Protein AF-A0A0R2PHL1-F1 (afdb_monomer_lite)

Secondary structure (DSSP, 8-state):
------EEEEEEETTEEEEEEEEETTEEEEEEPPHHHHHHHHHHHHHTT--SHHHHHHTEEEEEEEPPS-HHHHHHHHHHHHHHHS-HHHHHHHHHTTS-HHHHHHHHHHHHHHHHHHHHHHHHHHHHHHHHTTS--

Structure (mmCIF, N/CA/C/O backbone):
data_AF-A0A0R2PHL1-F1
#
_entry.id   AF-A0A0R2PHL1-F1
#
loop_
_atom_site.group_PDB
_atom_site.id
_atom_site.type_symbol
_atom_site.label_atom_id
_atom_site.label_alt_id
_atom_site.label_comp_id
_atom_site.label_asym_id
_atom_site.label_entity_id
_atom_site.label_seq_id
_atom_site.pdbx_PDB_ins_code
_atom_site.Cartn_x
_atom_site.Cartn_y
_atom_site.Cartn_z
_atom_site.occupancy
_atom_site.B_iso_or_equiv
_atom_site.auth_seq_id
_atom_site.auth_comp_id
_atom_site.auth_asym_id
_atom_site.auth_atom_id
_atom_site.pdbx_PDB_model_num
ATOM 1 N N . MET A 1 1 ? 0.635 26.828 15.683 1.00 38.41 1 MET A N 1
ATOM 2 C CA . MET A 1 1 ? -0.614 26.043 15.805 1.00 38.41 1 MET A CA 1
ATOM 3 C C . MET A 1 1 ? -0.243 24.616 16.168 1.00 38.41 1 MET A C 1
ATOM 5 O O . MET A 1 1 ? 0.247 23.889 15.312 1.00 38.41 1 MET A O 1
ATOM 9 N N . ALA A 1 2 ? -0.385 24.244 17.439 1.00 42.06 2 ALA A N 1
ATOM 10 C CA . ALA A 1 2 ? -0.153 22.877 17.888 1.00 42.06 2 ALA A CA 1
ATOM 11 C C . ALA A 1 2 ? -1.300 21.999 17.371 1.00 42.06 2 ALA A C 1
ATOM 13 O O . ALA A 1 2 ? -2.345 21.893 18.005 1.00 42.06 2 ALA A O 1
ATOM 14 N N . ARG A 1 3 ? -1.135 21.419 16.178 1.00 50.47 3 ARG A N 1
ATOM 15 C CA . ARG A 1 3 ? -2.041 20.388 15.666 1.00 50.47 3 ARG A CA 1
ATOM 16 C C . ARG A 1 3 ? -1.783 19.096 16.441 1.00 50.47 3 ARG A C 1
ATOM 18 O O . ARG A 1 3 ? -1.217 18.154 15.907 1.00 50.47 3 ARG A O 1
ATOM 25 N N . GLY A 1 4 ? -2.215 19.040 17.698 1.00 55.22 4 GLY A N 1
ATOM 26 C CA . GLY A 1 4 ? -2.567 17.769 18.337 1.00 55.22 4 GLY A CA 1
ATOM 27 C C . GLY A 1 4 ? -3.890 17.281 17.749 1.00 55.22 4 GLY A C 1
ATOM 28 O O . GLY A 1 4 ? -4.864 17.138 18.472 1.00 55.22 4 GLY A O 1
ATOM 29 N N . GLY A 1 5 ? -3.962 17.201 16.420 1.00 65.31 5 GLY A N 1
ATOM 30 C CA . GLY A 1 5 ? -5.172 16.903 15.675 1.00 65.31 5 GLY A CA 1
ATOM 31 C C . GLY A 1 5 ? -5.218 15.418 15.389 1.00 65.31 5 GLY A C 1
ATOM 32 O O . GLY A 1 5 ? -4.269 14.867 14.826 1.00 65.31 5 GLY A O 1
ATOM 33 N N . ASN A 1 6 ? -6.313 14.792 15.795 1.00 83.44 6 ASN A N 1
ATOM 34 C CA . ASN A 1 6 ? -6.626 13.416 15.472 1.00 83.44 6 ASN A CA 1
ATOM 35 C C . ASN A 1 6 ? -6.442 13.188 13.965 1.00 83.44 6 ASN A C 1
ATOM 37 O O . ASN A 1 6 ? -7.091 13.841 13.145 1.00 83.44 6 ASN A O 1
ATOM 41 N N . SER A 1 7 ? -5.528 12.297 13.598 1.00 89.75 7 SER A N 1
ATOM 42 C CA . SER A 1 7 ? -5.174 12.063 12.202 1.00 89.75 7 SER A CA 1
ATOM 43 C C . SER A 1 7 ? -4.881 10.596 11.933 1.00 89.75 7 SER A C 1
ATOM 45 O O . SER A 1 7 ? -4.250 9.916 12.737 1.00 89.75 7 SER A O 1
ATOM 47 N N . VAL A 1 8 ? -5.348 10.106 10.789 1.00 91.56 8 VAL A N 1
ATOM 48 C CA . VAL A 1 8 ? -5.014 8.782 10.267 1.00 91.56 8 VAL A CA 1
ATOM 49 C C . VAL A 1 8 ? -3.962 8.964 9.188 1.00 91.56 8 VAL A C 1
ATOM 51 O O . VAL A 1 8 ? -4.187 9.630 8.190 1.00 91.56 8 VAL A O 1
ATOM 54 N N . ILE A 1 9 ? -2.788 8.395 9.393 1.00 92.06 9 ILE A N 1
ATOM 55 C CA . ILE A 1 9 ? -1.644 8.493 8.499 1.00 92.06 9 ILE A CA 1
ATOM 56 C C . ILE A 1 9 ? -1.526 7.174 7.743 1.00 92.06 9 ILE A C 1
ATOM 58 O O . ILE A 1 9 ? -1.092 6.164 8.295 1.00 92.06 9 ILE A O 1
ATOM 62 N N . VAL A 1 10 ? -1.892 7.177 6.469 1.00 92.94 10 VAL A N 1
ATOM 63 C CA . VAL A 1 10 ? -1.694 6.036 5.576 1.00 92.94 10 VAL A CA 1
ATOM 64 C C . VAL A 1 10 ? -0.291 6.125 4.997 1.00 92.94 10 VAL A C 1
ATOM 66 O O . VAL A 1 10 ? 0.063 7.086 4.314 1.00 92.94 10 VAL A O 1
ATOM 69 N N . ILE A 1 11 ? 0.531 5.125 5.288 1.00 91.94 11 ILE A N 1
ATOM 70 C CA . ILE A 1 11 ? 1.892 5.030 4.775 1.00 91.94 11 ILE A CA 1
ATOM 71 C C . ILE A 1 11 ? 1.862 4.145 3.533 1.00 91.94 11 ILE A C 1
ATOM 73 O O . ILE A 1 11 ? 1.507 2.964 3.596 1.00 91.94 11 ILE A O 1
ATOM 77 N N . LYS A 1 12 ? 2.271 4.731 2.410 1.00 91.12 12 LYS A N 1
ATOM 78 C CA . LYS A 1 12 ? 2.350 4.094 1.099 1.00 91.12 12 LYS A CA 1
ATOM 79 C C . LYS A 1 12 ? 3.767 4.173 0.552 1.00 91.12 12 LYS A C 1
ATOM 81 O O . LYS A 1 12 ? 4.481 5.152 0.755 1.00 91.12 12 LYS A O 1
ATOM 86 N N . TRP A 1 13 ? 4.175 3.121 -0.136 1.00 88.06 13 TRP A N 1
ATOM 87 C CA . TRP A 1 13 ? 5.403 3.104 -0.912 1.00 88.06 13 TRP A CA 1
ATOM 88 C C . TRP A 1 13 ? 5.012 3.241 -2.378 1.00 88.06 13 TRP A C 1
ATOM 90 O O . TRP A 1 13 ? 4.356 2.347 -2.919 1.00 88.06 13 TRP A O 1
ATOM 100 N N . ARG A 1 14 ? 5.352 4.380 -2.994 1.00 87.06 14 ARG A N 1
ATOM 101 C CA . ARG A 1 14 ? 4.794 4.795 -4.293 1.00 87.06 14 ARG A CA 1
ATOM 102 C C . ARG A 1 14 ? 3.259 4.756 -4.263 1.00 87.06 14 ARG A C 1
ATOM 104 O O . ARG A 1 14 ? 2.664 5.506 -3.490 1.00 87.06 14 ARG A O 1
ATOM 111 N N . ASP A 1 15 ? 2.643 3.853 -5.025 1.00 86.44 15 ASP A N 1
ATOM 112 C CA . ASP A 1 15 ? 1.191 3.655 -5.072 1.00 86.44 15 ASP A CA 1
ATOM 113 C C . ASP A 1 15 ? 0.695 2.478 -4.205 1.00 86.44 15 ASP A C 1
ATOM 115 O O . ASP A 1 15 ? -0.505 2.236 -4.133 1.00 86.44 15 ASP A O 1
ATOM 119 N N . ILE A 1 16 ? 1.577 1.729 -3.526 1.00 88.44 16 ILE A N 1
ATOM 120 C CA . ILE A 1 16 ? 1.189 0.539 -2.748 1.00 88.44 16 ILE A CA 1
ATOM 121 C C . ILE A 1 16 ? 1.084 0.885 -1.252 1.00 88.44 16 ILE A C 1
ATOM 123 O O . ILE A 1 16 ? 2.100 1.222 -0.632 1.00 88.44 16 ILE A O 1
ATOM 127 N N . PRO A 1 17 ? -0.101 0.765 -0.622 1.00 90.94 17 PRO A N 1
ATOM 128 C CA . PRO A 1 17 ? -0.249 1.006 0.810 1.00 90.94 17 PRO A CA 1
ATOM 129 C C . PRO A 1 17 ? 0.435 -0.106 1.618 1.00 90.94 17 PRO A C 1
ATOM 131 O O . PRO A 1 17 ? 0.356 -1.284 1.276 1.00 90.94 17 PRO A O 1
ATOM 134 N N . ALA A 1 18 ? 1.129 0.269 2.693 1.00 91.38 18 ALA A N 1
ATOM 135 C CA . ALA A 1 18 ? 1.922 -0.651 3.511 1.00 91.38 18 ALA A CA 1
ATOM 136 C C . ALA A 1 18 ? 1.379 -0.794 4.937 1.00 91.38 18 ALA A C 1
ATOM 138 O O . ALA A 1 18 ? 1.343 -1.898 5.480 1.00 91.38 18 ALA A O 1
ATOM 139 N N . GLN A 1 19 ? 0.986 0.324 5.548 1.00 92.31 19 GLN A N 1
ATOM 140 C CA . GLN A 1 19 ? 0.482 0.372 6.919 1.00 92.31 19 GLN A CA 1
ATOM 141 C C . GLN A 1 19 ? -0.334 1.643 7.157 1.00 92.31 19 GLN A C 1
ATOM 143 O O . GLN A 1 19 ? -0.130 2.655 6.484 1.00 92.31 19 GLN A O 1
ATOM 148 N N . VAL A 1 20 ? -1.221 1.597 8.145 1.00 93.44 20 VAL A N 1
ATOM 149 C CA . VAL A 1 20 ? -2.073 2.716 8.554 1.00 93.44 20 VAL A CA 1
ATOM 150 C C . VAL A 1 20 ? -1.793 3.032 10.019 1.00 93.44 20 VAL A C 1
ATOM 152 O O . VAL A 1 20 ? -1.885 2.158 10.873 1.00 93.44 20 VAL A O 1
ATOM 155 N N . ASN A 1 21 ? -1.454 4.282 10.318 1.00 92.38 21 ASN A N 1
ATOM 156 C CA . ASN A 1 21 ? -1.156 4.758 11.665 1.00 92.38 21 ASN A CA 1
ATOM 157 C C . ASN A 1 21 ? -2.162 5.830 12.070 1.00 92.38 21 ASN A C 1
ATOM 159 O O . ASN A 1 21 ? -2.103 6.939 11.557 1.00 92.38 21 ASN A O 1
ATOM 163 N N . ALA A 1 22 ? -3.050 5.552 13.012 1.00 91.56 22 ALA A N 1
ATOM 164 C CA . ALA A 1 22 ? -3.859 6.585 13.638 1.00 91.56 22 ALA A CA 1
ATOM 165 C C . ALA A 1 22 ? -3.125 7.224 14.820 1.00 91.56 22 ALA A C 1
ATOM 167 O O . ALA A 1 22 ? -2.462 6.556 15.612 1.00 91.56 22 ALA A O 1
ATOM 168 N N . GLN A 1 23 ? -3.258 8.536 14.941 1.00 89.62 23 GLN A N 1
ATOM 169 C CA . GLN A 1 23 ? -2.730 9.330 16.034 1.00 89.62 23 GLN A CA 1
ATOM 170 C C . GLN A 1 23 ? -3.860 10.171 16.621 1.00 89.62 23 GLN A C 1
ATOM 172 O O . GLN A 1 23 ? -4.513 10.929 15.906 1.00 89.62 23 GLN A O 1
ATOM 177 N N . MET A 1 24 ? -4.061 10.071 17.931 1.00 87.75 24 MET A N 1
ATOM 178 C CA . MET A 1 24 ? -5.059 10.832 18.678 1.00 87.75 24 MET A CA 1
ATOM 179 C C . MET A 1 24 ? -4.397 11.424 19.922 1.00 87.75 24 MET A C 1
ATOM 181 O O . MET A 1 24 ? -4.136 10.738 20.907 1.00 87.75 24 MET A O 1
ATOM 185 N N . GLY A 1 25 ? -4.053 12.713 19.865 1.00 84.56 25 GLY A N 1
ATOM 186 C CA . GLY A 1 25 ? -3.305 13.376 20.935 1.00 84.56 25 GLY A CA 1
ATOM 187 C C . GLY A 1 25 ? -1.955 12.698 21.219 1.00 84.56 25 GLY A C 1
ATOM 188 O O . GLY A 1 25 ? -1.016 12.829 20.432 1.00 84.56 25 GLY A O 1
ATOM 189 N N . ARG A 1 26 ? -1.853 12.009 22.365 1.00 80.50 26 ARG A N 1
ATOM 190 C CA . ARG A 1 26 ? -0.664 11.237 22.790 1.00 80.50 26 ARG A CA 1
ATOM 191 C C . ARG A 1 26 ? -0.746 9.751 22.440 1.00 80.50 26 ARG A C 1
ATOM 193 O O . ARG A 1 26 ? 0.266 9.058 22.526 1.00 80.50 26 ARG A O 1
ATOM 200 N N . GLU A 1 27 ? -1.925 9.266 22.078 1.00 85.94 27 GLU A N 1
ATOM 201 C CA . GLU A 1 27 ? -2.146 7.873 21.727 1.00 85.94 27 GLU A CA 1
ATOM 202 C C . GLU A 1 27 ? -1.859 7.638 20.244 1.00 85.94 27 GLU A C 1
ATOM 204 O O . GLU A 1 27 ? -2.059 8.511 19.392 1.00 85.94 27 GLU A O 1
ATOM 209 N N . ARG A 1 28 ? -1.349 6.442 19.946 1.00 86.81 28 ARG A N 1
ATOM 210 C CA . ARG A 1 28 ? -1.046 5.989 18.591 1.00 86.81 28 ARG A CA 1
ATOM 211 C C . ARG A 1 28 ? -1.553 4.570 18.409 1.00 86.81 28 ARG A C 1
ATOM 213 O O . ARG A 1 28 ? -1.336 3.723 19.274 1.00 86.81 28 ARG A O 1
ATOM 220 N N . TYR A 1 29 ? -2.174 4.315 17.272 1.00 91.31 29 TYR A N 1
ATOM 221 C CA . TYR A 1 29 ? -2.643 3.004 16.869 1.00 91.31 29 TYR A CA 1
ATOM 222 C C . TYR A 1 29 ? -2.076 2.675 15.498 1.00 91.31 29 TYR A C 1
ATOM 224 O O . TYR A 1 29 ? -2.163 3.482 14.578 1.00 91.31 29 TYR A O 1
ATOM 232 N N . GLN A 1 30 ? -1.470 1.505 15.364 1.00 90.94 30 GLN A N 1
ATOM 233 C CA . GLN A 1 30 ? -0.851 1.062 14.123 1.00 90.94 30 GLN A CA 1
ATOM 234 C C . GLN A 1 30 ? -1.556 -0.198 13.648 1.00 90.94 30 GLN A C 1
ATOM 236 O O . GLN A 1 30 ? -1.624 -1.188 14.373 1.00 90.94 30 GLN A O 1
ATOM 241 N N . VAL A 1 31 ? -2.023 -0.160 12.407 1.00 92.81 31 VAL A N 1
ATOM 242 C CA . VAL A 1 31 ? -2.612 -1.294 11.707 1.00 92.81 31 VAL A CA 1
ATOM 243 C C . VAL A 1 31 ? -1.696 -1.654 10.550 1.00 92.81 31 VAL A C 1
ATOM 245 O O . VAL A 1 31 ? -1.503 -0.887 9.602 1.00 92.81 31 VAL A O 1
ATOM 248 N N . VAL A 1 32 ? -1.086 -2.830 10.652 1.00 90.38 32 VAL A N 1
ATOM 249 C CA . VAL A 1 32 ? -0.240 -3.387 9.598 1.00 90.38 32 VAL A CA 1
ATOM 250 C C . VAL A 1 32 ? -1.133 -4.167 8.638 1.00 90.38 32 VAL A C 1
ATOM 252 O O . VAL A 1 32 ? -1.888 -5.035 9.068 1.00 90.38 32 VAL A O 1
ATOM 255 N N . LEU A 1 33 ? -1.047 -3.857 7.343 1.00 90.12 33 LEU A N 1
ATOM 256 C CA . LEU A 1 33 ? -1.813 -4.555 6.309 1.00 90.12 33 LEU A CA 1
ATOM 257 C C . LEU A 1 33 ? -1.288 -5.983 6.092 1.00 90.12 33 LEU A C 1
ATOM 259 O O . LEU A 1 33 ? -0.166 -6.322 6.479 1.00 90.12 33 LEU A O 1
ATOM 263 N N . SER A 1 34 ? -2.068 -6.827 5.412 1.00 91.50 34 SER A N 1
ATOM 264 C CA . SER A 1 34 ? -1.667 -8.207 5.138 1.00 91.50 34 SER A CA 1
ATOM 265 C C . SER A 1 34 ? -0.341 -8.306 4.369 1.00 91.50 34 SER A C 1
ATOM 267 O O . SER A 1 34 ? 0.025 -7.465 3.542 1.00 91.50 34 SER A O 1
ATOM 269 N N . ALA A 1 35 ? 0.371 -9.420 4.558 1.00 88.69 35 ALA A N 1
ATOM 270 C CA . ALA A 1 35 ? 1.667 -9.685 3.930 1.00 88.69 35 ALA A CA 1
ATOM 271 C C . ALA A 1 35 ? 1.648 -9.628 2.384 1.00 88.69 35 ALA A C 1
ATOM 273 O O . ALA A 1 35 ? 2.707 -9.561 1.756 1.00 88.69 35 ALA A O 1
ATOM 274 N N . LYS A 1 36 ? 0.464 -9.647 1.749 1.00 89.00 36 LYS A N 1
ATOM 275 C CA . LYS A 1 36 ? 0.304 -9.436 0.298 1.00 89.00 36 LYS A CA 1
ATOM 276 C C . LYS A 1 36 ? 0.877 -8.089 -0.163 1.00 89.00 36 LYS A C 1
ATOM 278 O O . LYS A 1 36 ? 1.519 -8.053 -1.210 1.00 89.00 36 LYS A O 1
ATOM 283 N N . PHE A 1 37 ? 0.714 -7.030 0.629 1.00 90.12 37 PHE A N 1
ATOM 284 C CA . PHE A 1 37 ? 1.212 -5.691 0.306 1.00 90.12 37 PHE A CA 1
ATOM 285 C C . PHE A 1 37 ? 2.734 -5.624 0.398 1.00 90.12 37 PHE A C 1
ATOM 287 O O . PHE A 1 37 ? 3.398 -5.223 -0.554 1.00 90.12 37 PHE A O 1
ATOM 294 N N . GLN A 1 38 ? 3.300 -6.137 1.493 1.00 88.31 38 GLN A N 1
ATOM 295 C CA . GLN A 1 38 ? 4.752 -6.219 1.689 1.00 88.31 38 GLN A CA 1
ATOM 296 C C . GLN A 1 38 ? 5.436 -7.008 0.562 1.00 88.31 38 GLN A C 1
ATOM 298 O O . GLN A 1 38 ? 6.443 -6.572 0.007 1.00 88.31 38 GLN A O 1
ATOM 303 N N . ARG A 1 39 ? 4.847 -8.139 0.147 1.00 89.12 39 ARG A N 1
ATOM 304 C CA . ARG A 1 39 ? 5.344 -8.932 -0.991 1.00 89.12 39 ARG A CA 1
ATOM 305 C C . ARG A 1 39 ? 5.291 -8.168 -2.317 1.00 89.12 39 ARG A C 1
ATOM 307 O O . ARG A 1 39 ? 6.160 -8.375 -3.161 1.00 89.12 39 ARG A O 1
ATOM 314 N N . ALA A 1 40 ? 4.273 -7.336 -2.528 1.00 88.69 40 ALA A N 1
ATOM 315 C CA . ALA A 1 40 ? 4.152 -6.519 -3.732 1.00 88.69 40 ALA A CA 1
ATOM 316 C C . ALA A 1 40 ? 5.215 -5.412 -3.765 1.00 88.69 40 ALA A C 1
ATOM 318 O O . ALA A 1 40 ? 5.880 -5.242 -4.784 1.00 88.69 40 ALA A O 1
ATOM 319 N N . ILE A 1 41 ? 5.440 -4.744 -2.631 1.00 87.81 41 ILE A N 1
ATOM 320 C CA . ILE A 1 41 ? 6.488 -3.732 -2.465 1.00 87.81 41 ILE A CA 1
ATOM 321 C C . ILE A 1 41 ? 7.876 -4.334 -2.718 1.00 87.81 41 ILE A C 1
ATOM 323 O O . ILE A 1 41 ? 8.634 -3.785 -3.507 1.00 87.81 41 ILE A O 1
ATOM 327 N N . ASP A 1 42 ? 8.206 -5.484 -2.121 1.00 86.62 42 ASP A N 1
ATOM 328 C CA . ASP A 1 42 ? 9.509 -6.141 -2.329 1.00 86.62 42 ASP A CA 1
ATOM 329 C C . ASP A 1 42 ? 9.770 -6.448 -3.814 1.00 86.62 42 ASP A C 1
ATOM 331 O O . ASP A 1 42 ? 10.834 -6.147 -4.356 1.00 86.62 42 ASP A O 1
ATOM 335 N N . ARG A 1 43 ? 8.762 -6.982 -4.511 1.00 86.38 43 ARG A N 1
ATOM 336 C CA . ARG A 1 43 ? 8.838 -7.240 -5.955 1.00 86.38 43 ARG A CA 1
ATOM 337 C C . ARG A 1 43 ? 8.999 -5.951 -6.763 1.00 86.38 43 ARG A C 1
ATOM 339 O O . ARG A 1 43 ? 9.807 -5.928 -7.690 1.00 86.38 43 ARG A 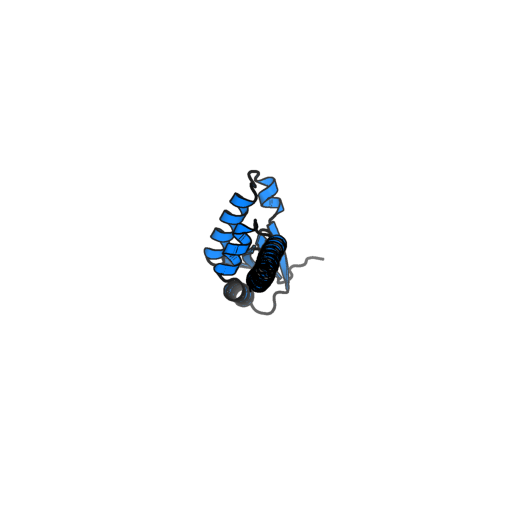O 1
ATOM 346 N N . ALA A 1 44 ? 8.275 -4.896 -6.397 1.00 86.56 44 ALA A N 1
ATOM 347 C CA . ALA A 1 44 ? 8.378 -3.591 -7.037 1.00 86.56 44 ALA A CA 1
ATOM 348 C C . ALA A 1 44 ? 9.773 -2.971 -6.853 1.00 86.56 44 ALA A C 1
ATOM 350 O O . ALA A 1 44 ? 10.352 -2.487 -7.824 1.00 86.56 44 ALA A O 1
ATOM 351 N N . LYS A 1 45 ? 10.351 -3.056 -5.646 1.00 84.69 45 LYS A N 1
ATOM 352 C CA . LYS A 1 45 ? 11.725 -2.616 -5.344 1.00 84.69 45 LYS A CA 1
ATOM 353 C C . LYS A 1 45 ? 12.748 -3.342 -6.209 1.00 84.69 45 LYS A C 1
ATOM 355 O O . LYS A 1 45 ? 13.556 -2.694 -6.871 1.00 84.69 45 LYS A O 1
ATOM 360 N N . ARG A 1 46 ? 12.665 -4.680 -6.269 1.00 83.50 46 ARG A N 1
ATOM 361 C CA . ARG A 1 46 ? 13.548 -5.498 -7.120 1.00 83.50 46 ARG A CA 1
ATOM 362 C C . ARG A 1 46 ? 13.433 -5.123 -8.593 1.00 83.50 46 ARG A C 1
ATOM 364 O O . ARG A 1 46 ? 14.437 -5.104 -9.290 1.00 83.50 46 ARG A O 1
ATOM 371 N N . LYS A 1 47 ? 12.221 -4.837 -9.075 1.00 82.75 47 LYS A N 1
ATOM 372 C CA . LYS A 1 47 ? 11.983 -4.452 -10.471 1.00 82.75 47 LYS A CA 1
ATOM 373 C C . LYS A 1 47 ? 12.516 -3.058 -10.792 1.00 82.75 47 LYS A C 1
ATOM 375 O O . LYS A 1 47 ? 13.048 -2.851 -11.877 1.00 82.75 47 LYS A O 1
ATOM 380 N N . ALA A 1 48 ? 12.362 -2.123 -9.861 1.00 77.75 48 ALA A N 1
ATOM 381 C CA . ALA A 1 48 ? 12.806 -0.746 -10.012 1.00 77.75 48 ALA A CA 1
ATOM 382 C C . ALA A 1 48 ? 14.322 -0.570 -9.847 1.00 77.75 48 ALA A C 1
ATOM 384 O O . ALA A 1 48 ? 14.792 0.555 -9.970 1.00 77.75 48 ALA A O 1
ATOM 385 N N . ASN A 1 49 ? 15.072 -1.650 -9.571 1.00 77.62 49 ASN A N 1
ATOM 386 C CA . ASN A 1 49 ? 16.515 -1.609 -9.329 1.00 77.62 49 ASN A CA 1
ATOM 387 C C . ASN A 1 49 ? 16.910 -0.545 -8.290 1.00 77.62 49 ASN A C 1
ATOM 389 O O . ASN A 1 49 ? 17.961 0.080 -8.393 1.00 77.62 49 ASN A O 1
ATOM 393 N N . ILE A 1 50 ? 16.062 -0.342 -7.276 1.00 74.00 50 ILE A N 1
ATOM 394 C CA . ILE A 1 50 ? 16.400 0.536 -6.159 1.00 74.00 50 ILE A CA 1
ATOM 395 C C . ILE A 1 50 ? 17.352 -0.236 -5.252 1.00 74.00 50 ILE A C 1
ATOM 397 O O . ILE A 1 50 ? 16.942 -1.160 -4.549 1.00 74.00 50 ILE A O 1
ATOM 401 N N . TYR A 1 51 ? 18.628 0.135 -5.296 1.00 68.31 51 TYR A N 1
ATOM 402 C CA . TYR A 1 51 ? 19.684 -0.478 -4.486 1.00 68.31 51 TYR A CA 1
ATOM 403 C C . TYR A 1 51 ? 20.168 0.432 -3.358 1.00 68.31 51 TYR A C 1
ATOM 405 O O . TYR A 1 51 ? 20.858 -0.031 -2.450 1.00 68.31 51 TYR A O 1
ATOM 413 N N . THR A 1 52 ? 19.813 1.718 -3.403 1.00 75.94 52 THR A N 1
ATOM 414 C CA . THR A 1 52 ? 20.209 2.691 -2.389 1.00 75.94 52 THR A CA 1
ATOM 415 C C . THR A 1 52 ? 19.087 2.904 -1.375 1.00 75.94 52 THR A C 1
ATOM 417 O O . THR A 1 52 ? 17.905 2.987 -1.715 1.00 75.94 52 THR A O 1
ATOM 420 N N . ALA A 1 53 ? 19.458 2.985 -0.095 1.00 75.88 53 ALA A N 1
ATOM 421 C CA . ALA A 1 53 ? 18.504 3.247 0.981 1.00 75.88 53 ALA A CA 1
ATOM 422 C C . ALA A 1 53 ? 17.852 4.634 0.839 1.00 75.88 53 ALA A C 1
ATOM 424 O O . ALA A 1 53 ? 16.700 4.816 1.221 1.00 75.88 53 ALA A O 1
ATOM 425 N N . GLU A 1 54 ? 18.571 5.597 0.260 1.00 80.62 54 GLU A N 1
ATOM 426 C CA . GLU A 1 54 ? 18.086 6.959 0.028 1.00 80.62 54 GLU A CA 1
ATOM 427 C C . GLU A 1 54 ? 16.943 6.991 -0.988 1.00 80.62 54 GLU A C 1
ATOM 429 O O . GLU A 1 54 ? 15.904 7.595 -0.720 1.00 80.62 54 GLU A O 1
ATOM 434 N N . GLU A 1 55 ? 17.089 6.288 -2.117 1.00 79.75 55 GLU A N 1
ATOM 435 C CA . GLU A 1 55 ? 16.008 6.151 -3.093 1.00 79.75 55 GLU A CA 1
ATOM 436 C C . GLU A 1 55 ? 14.807 5.438 -2.483 1.00 79.75 55 GLU A C 1
ATOM 438 O O . GLU A 1 55 ? 13.686 5.897 -2.682 1.00 79.75 55 GLU A O 1
ATOM 443 N N . ASP A 1 56 ? 15.021 4.370 -1.705 1.00 77.75 56 ASP A N 1
ATOM 444 C CA . ASP A 1 56 ? 13.921 3.666 -1.048 1.00 77.75 56 ASP A CA 1
ATOM 445 C C . ASP A 1 56 ? 13.122 4.597 -0.138 1.00 77.75 56 ASP A C 1
ATOM 447 O O . ASP A 1 56 ? 11.907 4.697 -0.298 1.00 77.75 56 ASP A O 1
ATOM 451 N N . VAL A 1 57 ? 13.809 5.304 0.769 1.00 81.94 57 VAL A N 1
ATOM 452 C CA . VAL A 1 57 ? 13.213 6.253 1.721 1.00 81.94 57 VAL A CA 1
ATOM 453 C C . VAL A 1 57 ? 12.487 7.385 0.987 1.00 81.94 57 VAL A C 1
ATOM 455 O O . VAL A 1 57 ? 11.389 7.762 1.395 1.00 81.94 57 VAL A O 1
ATOM 458 N N . ALA A 1 58 ? 13.037 7.874 -0.128 1.00 84.06 58 ALA A N 1
ATOM 459 C CA . ALA A 1 58 ? 12.430 8.932 -0.932 1.00 84.06 58 ALA A CA 1
ATOM 460 C C . ALA A 1 58 ? 11.113 8.517 -1.616 1.00 84.06 58 ALA A C 1
ATOM 462 O O . ALA A 1 58 ? 10.290 9.378 -1.922 1.00 84.06 58 ALA A O 1
ATOM 463 N N . GLN A 1 59 ? 10.883 7.218 -1.847 1.00 85.56 59 GLN A N 1
ATOM 464 C CA . GLN A 1 59 ? 9.629 6.723 -2.430 1.00 85.56 59 GLN A CA 1
ATOM 465 C C . GLN A 1 59 ? 8.496 6.552 -1.407 1.00 85.56 59 GLN A C 1
ATOM 467 O O . GLN A 1 59 ? 7.348 6.305 -1.795 1.00 85.56 59 GLN A O 1
ATOM 472 N N . TRP A 1 60 ? 8.787 6.648 -0.107 1.00 88.94 60 TRP A N 1
ATOM 473 C CA . TRP A 1 60 ? 7.751 6.562 0.915 1.00 88.94 60 TRP A CA 1
ATOM 474 C C . TRP A 1 60 ? 6.952 7.859 0.961 1.00 88.94 60 TRP A C 1
ATOM 476 O O . TRP A 1 60 ? 7.477 8.941 1.215 1.00 88.94 60 TRP A O 1
ATOM 486 N N . SER A 1 61 ? 5.646 7.733 0.768 1.00 88.56 61 SER A N 1
ATOM 487 C CA . SER A 1 61 ? 4.687 8.812 0.939 1.00 88.56 61 SER A CA 1
ATOM 488 C C . SER A 1 61 ? 3.768 8.515 2.110 1.00 88.56 61 SER A C 1
ATOM 490 O O . SER A 1 61 ? 3.376 7.378 2.371 1.00 88.56 61 SER A O 1
ATOM 492 N N . ARG A 1 62 ? 3.411 9.571 2.832 1.00 90.62 62 ARG A N 1
ATOM 493 C CA . ARG A 1 62 ? 2.450 9.512 3.928 1.00 90.62 62 ARG A CA 1
ATOM 494 C C . ARG A 1 62 ? 1.281 10.414 3.593 1.00 90.62 62 ARG A C 1
ATOM 496 O O . ARG A 1 62 ? 1.474 11.574 3.238 1.00 90.62 62 ARG A O 1
ATOM 503 N N . GLU A 1 63 ? 0.087 9.869 3.699 1.00 89.94 63 GLU A N 1
ATOM 504 C CA . GLU A 1 63 ? -1.149 10.597 3.485 1.00 89.94 63 GLU A CA 1
ATOM 505 C C . GLU A 1 63 ? -1.853 10.763 4.819 1.00 89.94 63 GLU A C 1
ATOM 507 O O . GLU A 1 63 ? -2.159 9.781 5.490 1.00 89.94 63 GLU A O 1
ATOM 512 N N . THR A 1 64 ? -2.060 12.012 5.223 1.00 89.69 64 THR A N 1
ATOM 513 C CA . THR A 1 64 ? -2.729 12.332 6.479 1.00 89.69 64 THR A CA 1
ATOM 514 C C . THR A 1 64 ? -4.192 12.624 6.199 1.00 89.69 64 THR A C 1
ATOM 516 O O . THR A 1 64 ? -4.526 13.620 5.561 1.00 89.69 64 THR A O 1
ATOM 519 N N . LEU A 1 65 ? -5.054 11.765 6.717 1.00 87.38 65 LEU A N 1
ATOM 520 C CA . LEU A 1 65 ? -6.499 11.871 6.672 1.00 87.38 65 LEU A CA 1
ATOM 521 C C . LEU A 1 65 ? -7.021 12.384 8.022 1.00 87.38 65 LEU A C 1
ATOM 523 O O . LEU A 1 65 ? -6.423 12.096 9.068 1.00 87.38 65 LEU A O 1
ATOM 527 N N . PRO A 1 66 ? -8.122 13.151 8.030 1.00 85.88 66 PRO A N 1
ATOM 528 C CA . PRO A 1 66 ? -8.803 13.495 9.268 1.00 85.88 66 PRO A CA 1
ATOM 529 C C . PRO A 1 66 ? -9.310 12.212 9.932 1.00 85.88 66 PRO A C 1
ATOM 531 O O . PRO A 1 66 ? -9.871 11.337 9.278 1.00 85.88 66 PRO A O 1
ATOM 534 N N . LEU A 1 67 ? -9.074 12.087 11.234 1.00 83.88 67 LEU A N 1
ATOM 535 C CA . LEU A 1 67 ? -9.601 10.974 12.012 1.00 83.88 67 LEU A CA 1
ATOM 536 C C . LEU A 1 67 ? -10.990 11.351 12.518 1.00 83.88 67 LEU A C 1
ATOM 538 O O . LEU A 1 67 ? -11.135 12.301 13.288 1.00 83.88 67 LEU A O 1
ATOM 542 N N . GLU A 1 68 ? -11.994 10.596 12.085 1.00 77.75 68 GLU A N 1
ATOM 543 C CA . GLU A 1 68 ? -13.374 10.737 12.540 1.00 77.75 68 GLU A CA 1
ATOM 544 C C . GLU A 1 68 ? -13.709 9.616 13.529 1.00 77.75 68 GLU A C 1
ATOM 546 O O . GLU A 1 68 ? -13.593 8.434 13.210 1.00 77.75 68 GLU A O 1
ATOM 551 N N . GLY A 1 69 ? -14.127 9.989 14.740 1.00 79.94 69 GLY A N 1
ATOM 552 C CA . GLY A 1 69 ? -14.501 9.032 15.781 1.00 79.94 69 GLY A CA 1
ATOM 553 C C . GLY A 1 69 ? -13.306 8.397 16.498 1.00 79.94 69 GLY A C 1
ATOM 554 O O . GLY A 1 69 ? -12.402 9.100 16.950 1.00 79.94 69 GLY A O 1
ATOM 555 N N . ASP A 1 70 ? -13.350 7.075 16.667 1.00 86.88 70 ASP A N 1
ATOM 556 C CA . ASP A 1 70 ? -12.357 6.305 17.422 1.00 86.88 70 ASP A CA 1
ATOM 557 C C . ASP A 1 7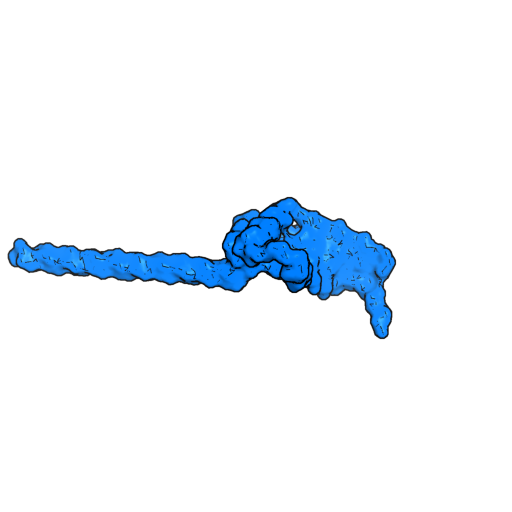0 ? -11.126 5.958 16.572 1.00 86.88 70 ASP A C 1
ATOM 559 O O . ASP A 1 70 ? -11.241 5.565 15.410 1.00 86.88 70 ASP A O 1
ATOM 563 N N . MET A 1 71 ? -9.930 6.085 17.157 1.00 88.19 71 MET A N 1
ATOM 564 C CA . MET A 1 71 ? -8.681 5.918 16.415 1.00 88.19 71 MET A CA 1
ATOM 565 C C . MET A 1 71 ? -8.430 4.488 15.932 1.00 88.19 71 MET A C 1
ATOM 567 O O . MET A 1 71 ? -7.879 4.304 14.844 1.00 88.19 71 MET A O 1
ATOM 571 N N . ALA A 1 72 ? -8.835 3.484 16.713 1.00 88.19 72 ALA A N 1
ATOM 572 C CA . ALA A 1 72 ? -8.646 2.086 16.361 1.00 88.19 72 ALA A CA 1
ATOM 573 C C . ALA A 1 72 ? -9.641 1.680 15.272 1.00 88.19 72 ALA A C 1
ATOM 575 O O . ALA A 1 72 ? -9.241 1.103 14.261 1.00 88.19 72 ALA A O 1
ATOM 576 N N . LEU A 1 73 ? -10.911 2.067 15.423 1.00 89.69 73 LEU A N 1
ATOM 577 C CA . LEU A 1 73 ? -11.948 1.847 14.411 1.00 89.69 73 LEU A CA 1
ATOM 578 C C . LEU A 1 73 ? -11.637 2.564 13.095 1.00 89.69 73 LEU A C 1
ATOM 580 O O . LEU A 1 73 ? -11.777 1.959 12.034 1.00 89.69 73 LEU A O 1
ATOM 584 N N . ALA A 1 74 ? -11.184 3.820 13.139 1.00 89.94 74 ALA A N 1
ATOM 585 C CA . ALA A 1 74 ? -10.833 4.569 11.936 1.00 89.94 74 ALA A CA 1
ATOM 586 C C . ALA A 1 74 ? -9.654 3.919 11.194 1.00 89.94 74 ALA A C 1
ATOM 588 O O . ALA A 1 74 ? -9.740 3.687 9.987 1.00 89.94 74 ALA A O 1
ATOM 589 N N . ALA A 1 75 ? -8.575 3.569 11.905 1.00 91.44 75 ALA A N 1
ATOM 590 C CA . ALA A 1 75 ? -7.425 2.898 11.300 1.00 91.44 75 ALA A CA 1
ATOM 591 C C . ALA A 1 75 ? -7.794 1.525 10.725 1.00 91.44 75 ALA A C 1
ATOM 593 O O . ALA A 1 75 ? -7.396 1.213 9.603 1.00 91.44 75 ALA A O 1
ATOM 594 N N .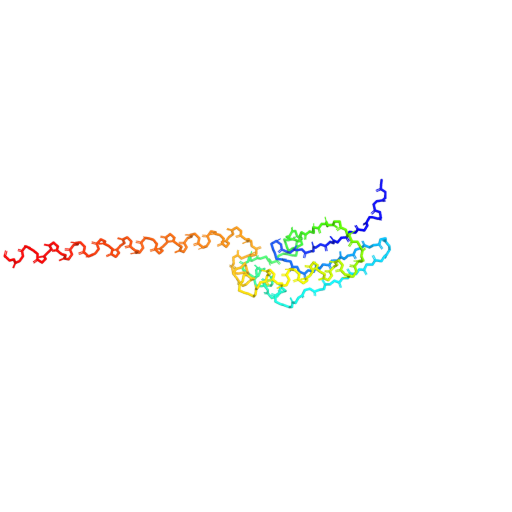 GLN A 1 76 ? -8.571 0.728 11.467 1.00 91.31 76 GLN A N 1
ATOM 595 C CA . GLN A 1 76 ? -9.015 -0.590 11.024 1.00 91.31 76 GLN A CA 1
ATOM 596 C C . GLN A 1 76 ? -9.949 -0.486 9.817 1.00 91.31 76 GLN A C 1
ATOM 598 O O . GLN A 1 76 ? -9.761 -1.211 8.853 1.00 91.31 76 GLN A O 1
ATOM 603 N N . SER A 1 77 ? -10.902 0.451 9.813 1.00 91.56 77 SER A N 1
ATOM 604 C CA . SER A 1 77 ? -11.820 0.640 8.684 1.00 91.56 77 SER A CA 1
ATOM 605 C C . SER A 1 77 ? -11.085 1.066 7.414 1.00 91.56 77 SER A C 1
ATOM 607 O O . SER A 1 77 ? -11.390 0.575 6.329 1.00 91.56 77 SER A O 1
ATOM 609 N N . VAL A 1 78 ? -10.089 1.951 7.533 1.00 91.44 78 VAL A N 1
ATOM 610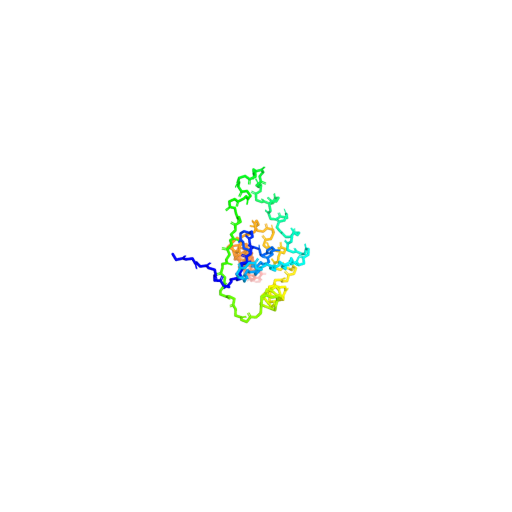 C CA . VAL A 1 78 ? -9.227 2.316 6.401 1.00 91.44 78 VAL A CA 1
ATOM 611 C C . VAL A 1 78 ? -8.414 1.108 5.941 1.00 91.44 78 VAL A C 1
ATOM 613 O O . VAL A 1 78 ? -8.331 0.863 4.741 1.00 91.44 78 VAL A O 1
ATOM 616 N N . ALA A 1 79 ? -7.849 0.333 6.867 1.00 91.81 79 ALA A N 1
ATOM 617 C CA . ALA A 1 79 ? -7.101 -0.870 6.530 1.00 91.81 79 ALA A CA 1
ATOM 618 C C . ALA A 1 79 ? -7.968 -1.908 5.801 1.00 91.81 79 ALA A C 1
ATOM 620 O O . ALA A 1 79 ? -7.554 -2.372 4.745 1.00 91.81 79 ALA A O 1
ATOM 621 N N . ASP A 1 80 ? -9.173 -2.202 6.293 1.00 91.56 80 ASP A N 1
ATOM 622 C CA . ASP A 1 80 ? -10.130 -3.119 5.659 1.00 91.56 80 ASP A CA 1
ATOM 623 C C . ASP A 1 80 ? -10.515 -2.655 4.251 1.00 91.56 80 ASP A C 1
ATOM 625 O O . ASP A 1 80 ? -10.400 -3.422 3.298 1.00 91.56 80 ASP A O 1
ATOM 629 N N . LYS A 1 81 ? -10.850 -1.368 4.079 1.00 90.75 81 LYS A N 1
ATOM 630 C CA . LYS A 1 81 ? -11.140 -0.800 2.750 1.00 90.75 81 LYS A CA 1
ATOM 631 C C . LYS A 1 81 ? -9.969 -0.979 1.787 1.00 90.75 81 LYS A C 1
ATOM 633 O O . LYS A 1 81 ? -10.171 -1.353 0.634 1.00 90.75 81 LYS A O 1
ATOM 638 N N . LEU A 1 82 ? -8.742 -0.736 2.254 1.00 90.31 82 LEU A N 1
ATOM 639 C CA . LEU A 1 82 ? -7.540 -0.976 1.458 1.00 90.31 82 LEU A CA 1
ATOM 640 C C . LEU A 1 82 ? -7.364 -2.474 1.172 1.00 90.31 82 LEU A C 1
ATOM 642 O O . LEU A 1 82 ? -6.989 -2.852 0.068 1.00 90.31 82 LEU A O 1
ATOM 646 N N . GLU A 1 83 ? -7.640 -3.359 2.124 1.00 88.69 83 GLU A N 1
ATOM 647 C CA . GLU A 1 83 ? -7.539 -4.800 1.909 1.00 88.69 83 GLU A CA 1
ATOM 648 C C . GLU A 1 83 ? -8.543 -5.316 0.871 1.00 88.69 83 GLU A C 1
ATOM 650 O O . GLU A 1 83 ? -8.171 -6.191 0.079 1.00 88.69 83 GLU A O 1
ATOM 655 N N . GLU A 1 84 ? -9.762 -4.780 0.861 1.00 89.12 84 GLU A N 1
ATOM 656 C CA . GLU A 1 84 ? -10.822 -5.117 -0.090 1.00 89.12 84 GLU A CA 1
ATOM 657 C C . GLU A 1 84 ? -10.550 -4.542 -1.486 1.00 89.12 84 GLU A C 1
ATOM 659 O O . GLU A 1 84 ? -10.615 -5.268 -2.481 1.00 89.12 84 GLU A O 1
ATOM 664 N N . GLU A 1 85 ? -10.177 -3.264 -1.574 1.00 87.75 85 GLU A N 1
ATOM 665 C CA . GLU A 1 85 ? -9.890 -2.594 -2.847 1.00 87.75 85 GLU A CA 1
ATOM 666 C C . GLU A 1 85 ? -8.623 -3.157 -3.523 1.00 87.75 85 GLU A C 1
ATOM 668 O O . GLU A 1 85 ? -8.555 -3.302 -4.752 1.00 87.75 85 GLU A O 1
ATOM 673 N N . TRP A 1 86 ? -7.617 -3.536 -2.727 1.00 85.81 86 TRP A N 1
ATOM 674 C CA . TRP A 1 86 ? -6.323 -4.006 -3.219 1.00 85.81 86 TRP A CA 1
ATOM 675 C C . TRP A 1 86 ? -6.229 -5.532 -3.189 1.00 85.81 86 TRP A C 1
ATOM 677 O O . TRP A 1 86 ? -5.716 -6.185 -2.266 1.00 85.81 86 TRP A O 1
ATOM 687 N N . THR A 1 87 ? -6.694 -6.130 -4.282 1.00 86.56 87 THR A N 1
ATOM 688 C CA . THR A 1 87 ? -6.588 -7.571 -4.519 1.00 86.56 87 THR A CA 1
ATOM 689 C C . THR A 1 87 ? -5.147 -7.998 -4.832 1.00 86.56 87 THR A C 1
ATOM 691 O O . THR A 1 87 ? -4.331 -7.231 -5.351 1.00 86.56 87 THR A O 1
ATOM 694 N N . ARG A 1 88 ? -4.817 -9.275 -4.573 1.00 82.88 88 ARG A N 1
ATOM 695 C CA . ARG A 1 88 ? -3.495 -9.855 -4.912 1.00 82.88 88 ARG A CA 1
ATOM 696 C C . ARG A 1 88 ? -3.124 -9.665 -6.380 1.00 82.88 88 ARG A C 1
ATOM 698 O O . ARG A 1 88 ? -1.945 -9.518 -6.688 1.00 82.88 88 ARG A O 1
ATOM 705 N N . GLN A 1 89 ? -4.115 -9.717 -7.265 1.00 84.25 89 GLN A N 1
ATOM 706 C CA . GLN A 1 89 ? -3.913 -9.597 -8.703 1.00 84.25 89 GLN A CA 1
ATOM 707 C C . GLN A 1 89 ? -3.449 -8.182 -9.058 1.00 84.25 89 GLN A C 1
ATOM 709 O O . GLN A 1 89 ? -2.396 -8.037 -9.674 1.00 84.25 89 GLN A O 1
ATOM 714 N N . ARG A 1 90 ? -4.154 -7.149 -8.573 1.00 84.88 90 ARG A N 1
ATOM 715 C CA . ARG A 1 90 ? -3.785 -5.740 -8.785 1.00 84.88 90 ARG A CA 1
ATOM 716 C C . ARG A 1 90 ? -2.403 -5.430 -8.212 1.00 84.88 90 ARG A C 1
ATOM 718 O O . ARG A 1 90 ? -1.549 -4.897 -8.914 1.00 84.88 90 ARG A O 1
ATOM 725 N N . LEU A 1 91 ? -2.146 -5.874 -6.981 1.00 86.75 91 LEU A N 1
ATOM 726 C CA . LEU A 1 91 ? -0.839 -5.746 -6.330 1.00 86.75 91 LEU A CA 1
ATOM 727 C C . LEU A 1 91 ? 0.287 -6.429 -7.120 1.00 86.75 91 LEU A C 1
ATOM 729 O O . LEU A 1 91 ? 1.390 -5.898 -7.210 1.00 86.75 91 LEU A O 1
ATOM 733 N N . GLY A 1 92 ? 0.022 -7.599 -7.707 1.00 84.00 92 GLY A N 1
ATOM 734 C CA . GLY A 1 92 ? 0.987 -8.309 -8.542 1.00 84.00 92 GLY A CA 1
ATOM 735 C C . GLY A 1 92 ? 1.337 -7.551 -9.822 1.00 84.00 92 GLY A C 1
ATOM 736 O O . GLY A 1 92 ? 2.511 -7.490 -10.185 1.00 84.00 92 GLY A O 1
ATOM 737 N N . VAL A 1 93 ? 0.339 -6.949 -10.472 1.00 83.94 93 VAL A N 1
ATOM 738 C CA . VAL A 1 93 ? 0.529 -6.150 -11.691 1.00 83.94 93 VAL A CA 1
ATOM 739 C C . VAL A 1 93 ? 1.321 -4.878 -11.385 1.00 83.94 93 VAL A C 1
ATOM 741 O O . VAL A 1 93 ? 2.313 -4.608 -12.056 1.00 83.94 93 VAL A O 1
ATOM 744 N N . LEU A 1 94 ? 0.966 -4.158 -10.320 1.00 84.00 94 LEU A N 1
ATOM 745 C CA . LEU A 1 94 ? 1.724 -2.992 -9.854 1.00 84.00 94 LEU A CA 1
ATOM 746 C C . LEU A 1 94 ? 3.161 -3.345 -9.503 1.00 84.00 94 LEU A C 1
ATOM 748 O O . LEU A 1 94 ? 4.086 -2.645 -9.899 1.00 84.00 94 LEU A O 1
ATOM 752 N N . ALA A 1 95 ? 3.368 -4.460 -8.807 1.00 85.56 95 ALA A N 1
ATOM 753 C CA . ALA A 1 95 ? 4.705 -4.929 -8.491 1.00 85.56 95 ALA A CA 1
ATOM 754 C C . ALA A 1 95 ? 5.539 -5.218 -9.748 1.00 85.56 95 ALA A C 1
ATOM 756 O O . ALA A 1 95 ? 6.727 -4.903 -9.788 1.00 85.56 95 ALA A O 1
ATOM 757 N N . TYR A 1 96 ? 4.919 -5.781 -10.788 1.00 81.06 96 TYR A N 1
ATOM 758 C CA . TYR A 1 96 ? 5.574 -6.016 -12.075 1.00 81.06 96 TYR A CA 1
ATOM 759 C C . TYR A 1 96 ? 5.870 -4.716 -12.838 1.00 81.06 96 TYR A C 1
ATOM 761 O O . TYR A 1 96 ? 6.883 -4.626 -13.533 1.00 81.06 96 TYR A O 1
ATOM 769 N N . ALA A 1 97 ? 5.023 -3.704 -12.662 1.00 79.56 97 ALA A N 1
ATOM 770 C CA . ALA A 1 97 ? 5.182 -2.364 -13.217 1.00 79.56 97 ALA A CA 1
ATOM 771 C C . ALA A 1 97 ? 6.150 -1.469 -12.414 1.00 79.56 97 ALA A C 1
ATOM 773 O O . ALA A 1 97 ? 6.340 -0.310 -12.753 1.00 79.56 97 ALA A O 1
ATOM 774 N N . GLY A 1 98 ? 6.780 -1.981 -11.348 1.00 76.19 98 GLY A N 1
ATOM 775 C CA . GLY A 1 98 ? 7.712 -1.201 -10.526 1.00 76.19 98 GLY A CA 1
ATOM 776 C C . GLY A 1 98 ? 7.041 -0.348 -9.445 1.00 76.19 98 GLY A C 1
ATOM 777 O O . GLY A 1 98 ? 7.697 0.487 -8.835 1.00 76.19 98 GLY A O 1
ATOM 778 N N . GLY A 1 99 ? 5.765 -0.575 -9.140 1.00 73.38 99 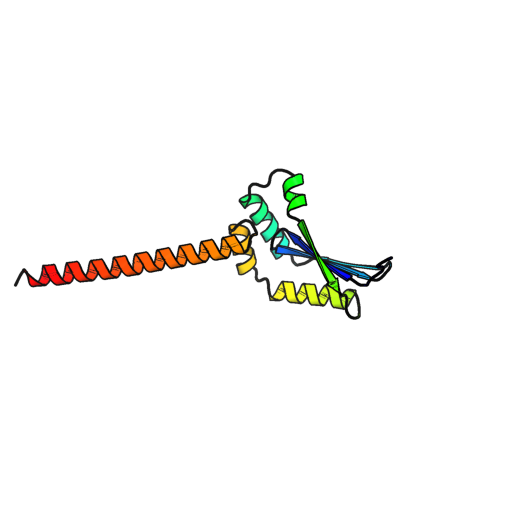GLY A N 1
ATOM 779 C CA . GLY A 1 99 ? 5.051 0.078 -8.039 1.00 73.38 99 GLY A CA 1
ATOM 780 C C . GLY A 1 99 ? 4.387 1.404 -8.400 1.00 73.38 99 GLY A C 1
ATOM 781 O O . GLY A 1 99 ? 3.977 2.112 -7.485 1.00 73.38 99 GLY A O 1
ATOM 782 N N . PHE A 1 100 ? 4.277 1.716 -9.693 1.00 72.88 100 PHE A N 1
ATOM 783 C CA . PHE A 1 100 ? 3.547 2.874 -10.200 1.00 72.88 100 PHE A CA 1
ATOM 784 C C . PHE A 1 100 ? 2.300 2.444 -10.971 1.00 72.88 100 PHE A C 1
ATOM 786 O O . PHE A 1 100 ? 2.376 1.613 -11.879 1.00 72.88 100 PHE A O 1
ATOM 793 N N . GLU A 1 101 ? 1.147 3.028 -10.647 1.00 69.31 101 GLU A N 1
ATOM 794 C CA . GLU A 1 101 ? -0.104 2.726 -11.357 1.00 69.31 101 GLU A CA 1
ATOM 795 C C . GLU A 1 101 ? -0.071 3.225 -12.812 1.00 69.31 101 GLU A C 1
ATOM 797 O O . GLU A 1 101 ? -0.608 2.580 -13.714 1.00 69.31 101 GLU A O 1
ATOM 802 N N . LYS A 1 102 ? 0.671 4.308 -13.078 1.00 62.56 102 LYS A N 1
ATOM 803 C CA . LYS A 1 102 ? 0.877 4.839 -14.436 1.00 62.56 102 LYS A CA 1
ATOM 804 C C . LYS A 1 102 ? 1.555 3.841 -15.377 1.00 62.56 102 LYS A C 1
ATOM 806 O O . LYS A 1 102 ? 1.182 3.755 -16.546 1.00 62.56 102 LYS A O 1
ATOM 811 N N . ASP A 1 103 ? 2.518 3.073 -14.878 1.00 65.94 103 ASP A N 1
ATOM 812 C CA . ASP A 1 103 ? 3.213 2.054 -15.665 1.00 65.94 103 ASP A CA 1
ATOM 813 C C . ASP A 1 103 ? 2.300 0.855 -15.969 1.00 65.94 103 ASP A C 1
ATOM 815 O O . ASP A 1 103 ? 2.381 0.266 -17.048 1.00 65.94 103 ASP A O 1
ATOM 819 N N . VAL A 1 104 ? 1.361 0.533 -15.070 1.00 68.75 104 VAL A N 1
ATOM 820 C CA . VAL A 1 104 ? 0.325 -0.488 -15.309 1.00 68.75 104 VAL A CA 1
ATOM 821 C C . VAL A 1 104 ? -0.627 -0.068 -16.428 1.00 68.75 104 VAL A C 1
ATOM 823 O O . VAL A 1 104 ? -0.943 -0.877 -17.306 1.00 68.75 104 VAL A O 1
ATOM 826 N N . GLU A 1 105 ? -1.076 1.187 -16.415 1.00 64.88 105 GLU A N 1
ATOM 827 C CA . GLU A 1 105 ? -1.922 1.743 -17.473 1.00 64.88 105 GLU A CA 1
ATOM 828 C C . GLU A 1 105 ? -1.198 1.676 -18.828 1.00 64.88 105 GLU A C 1
ATOM 830 O O . GLU A 1 105 ? -1.753 1.164 -19.802 1.00 64.88 105 GLU A O 1
ATOM 835 N N . GLN A 1 106 ? 0.080 2.072 -18.882 1.00 60.59 106 GLN A N 1
ATOM 836 C CA . GLN A 1 106 ? 0.890 1.985 -20.104 1.00 60.59 106 GLN A CA 1
ATOM 837 C C . GLN A 1 106 ? 1.078 0.545 -20.599 1.00 60.59 106 GLN A C 1
ATOM 839 O O . GLN A 1 106 ? 0.897 0.288 -21.789 1.00 60.59 106 GLN A O 1
ATOM 844 N N . LEU A 1 107 ? 1.378 -0.411 -19.711 1.00 66.12 107 LEU A N 1
ATOM 845 C CA . LEU A 1 107 ? 1.485 -1.838 -20.051 1.00 66.12 107 LEU A CA 1
ATOM 846 C C . LEU A 1 107 ? 0.171 -2.390 -20.622 1.00 66.12 107 LEU A C 1
ATOM 848 O O . LEU A 1 107 ? 0.174 -3.151 -21.591 1.00 66.12 107 LEU A O 1
ATOM 852 N N . THR A 1 108 ? -0.960 -1.988 -20.043 1.00 70.06 108 THR A N 1
ATOM 853 C CA . THR A 1 108 ? -2.291 -2.435 -20.469 1.00 70.06 108 THR A CA 1
ATOM 854 C C . THR A 1 108 ? -2.671 -1.844 -21.824 1.00 70.06 108 THR A C 1
ATOM 856 O O . THR A 1 108 ? -3.184 -2.555 -22.690 1.00 70.06 108 THR A O 1
ATOM 859 N N . VAL A 1 109 ? -2.402 -0.553 -22.034 1.00 67.69 109 VAL A N 1
ATOM 860 C CA . VAL A 1 109 ? -2.622 0.121 -23.318 1.00 67.69 109 VAL A CA 1
ATOM 861 C C . VAL A 1 109 ? -1.732 -0.493 -24.398 1.00 67.69 109 VAL A C 1
ATOM 863 O O . VAL A 1 109 ? -2.241 -0.834 -25.462 1.00 67.69 109 VAL A O 1
ATOM 866 N N . ALA A 1 110 ? -0.451 -0.742 -24.111 1.00 67.44 110 ALA A N 1
ATOM 867 C CA . ALA A 1 110 ? 0.469 -1.388 -25.047 1.00 67.44 110 ALA A CA 1
ATOM 868 C C . ALA A 1 110 ? 0.018 -2.810 -25.432 1.00 67.44 110 ALA A C 1
ATOM 870 O O . ALA A 1 110 ? 0.071 -3.180 -26.604 1.00 67.44 110 ALA A O 1
ATOM 871 N N . ALA A 1 111 ? -0.483 -3.596 -24.473 1.00 64.81 111 ALA A N 1
ATOM 872 C CA . ALA A 1 111 ? -1.027 -4.927 -24.744 1.00 64.81 111 ALA A CA 1
ATOM 873 C C . ALA A 1 111 ? -2.288 -4.878 -25.628 1.00 64.81 111 ALA A C 1
ATOM 875 O O . ALA A 1 111 ? -2.438 -5.691 -26.542 1.00 64.81 111 ALA A O 1
ATOM 876 N N . LYS A 1 112 ? -3.185 -3.910 -25.389 1.00 63.53 112 LYS A N 1
ATOM 877 C CA . LYS A 1 112 ? -4.381 -3.698 -26.223 1.00 63.53 112 LYS A CA 1
ATOM 878 C C . LYS A 1 112 ? -4.024 -3.226 -27.633 1.00 63.53 112 LYS A C 1
ATOM 880 O O . LYS A 1 112 ? -4.642 -3.688 -28.589 1.00 63.53 112 LYS A O 1
ATOM 885 N N . ASP A 1 113 ? -3.036 -2.344 -27.771 1.00 62.81 113 ASP A N 1
ATOM 886 C CA . ASP A 1 113 ? -2.579 -1.842 -29.071 1.00 62.81 113 ASP A CA 1
ATOM 887 C C . ASP A 1 113 ? -1.944 -2.964 -29.910 1.00 62.81 113 ASP A C 1
ATOM 889 O O . ASP A 1 113 ? -2.276 -3.138 -31.085 1.00 62.81 113 ASP A O 1
ATOM 893 N N . LEU A 1 114 ? -1.136 -3.823 -29.276 1.00 60.25 114 LEU A N 1
ATOM 894 C CA . LEU A 1 114 ? -0.573 -5.018 -29.909 1.00 60.25 114 LEU A CA 1
ATOM 895 C C . LEU A 1 114 ? -1.666 -5.983 -30.396 1.00 60.25 114 LEU A C 1
ATOM 897 O O . LEU A 1 114 ? -1.627 -6.417 -31.550 1.00 60.25 114 LEU A O 1
ATOM 901 N N . ALA A 1 115 ? -2.678 -6.259 -29.568 1.00 66.50 115 ALA A N 1
ATOM 902 C CA . ALA A 1 115 ? -3.815 -7.091 -29.962 1.00 66.50 115 ALA A CA 1
ATOM 903 C C . ALA A 1 115 ? -4.611 -6.468 -31.129 1.00 66.50 115 ALA A C 1
ATOM 905 O O . ALA A 1 115 ? -4.979 -7.158 -32.083 1.00 66.50 115 ALA A O 1
ATOM 906 N N . ALA A 1 116 ? -4.820 -5.146 -31.114 1.00 66.44 116 ALA A N 1
ATOM 907 C CA . ALA A 1 116 ? -5.499 -4.427 -32.192 1.00 66.44 116 ALA A CA 1
ATOM 908 C C . ALA A 1 116 ? -4.705 -4.452 -33.516 1.00 66.44 116 ALA A C 1
ATOM 910 O O . ALA A 1 116 ? -5.291 -4.504 -34.605 1.00 66.44 116 ALA A O 1
ATOM 911 N N . LEU A 1 117 ? -3.371 -4.444 -33.447 1.00 59.81 117 LEU A N 1
ATOM 912 C CA . LEU A 1 117 ? -2.481 -4.594 -34.601 1.00 59.81 117 LEU A CA 1
ATOM 913 C C . LEU A 1 117 ? -2.493 -6.024 -35.168 1.00 59.81 117 LEU A C 1
ATOM 915 O O . LEU A 1 117 ? -2.497 -6.191 -36.394 1.00 59.81 117 LEU A O 1
ATOM 919 N N . GLU A 1 118 ? -2.548 -7.054 -34.321 1.00 58.62 118 GLU A N 1
ATOM 920 C CA . GLU A 1 118 ? -2.682 -8.454 -34.751 1.00 58.62 118 GLU A CA 1
ATOM 921 C C . GLU A 1 118 ? -4.034 -8.737 -35.422 1.00 58.62 118 GLU A C 1
ATOM 923 O O . GLU A 1 118 ? -4.073 -9.353 -36.492 1.00 58.62 118 GLU A O 1
ATOM 928 N N . GLU A 1 119 ? -5.132 -8.207 -34.880 1.00 59.66 119 GLU A N 1
ATOM 929 C CA . GLU A 1 119 ? -6.473 -8.280 -35.478 1.00 59.66 119 GLU A CA 1
ATOM 930 C C . GLU A 1 119 ? -6.487 -7.665 -36.896 1.00 59.66 119 GLU A C 1
ATOM 932 O O . GLU A 1 119 ? -7.003 -8.248 -37.860 1.00 59.66 119 GLU A O 1
ATOM 937 N N . ARG A 1 120 ? -5.824 -6.510 -37.072 1.00 55.28 120 ARG A N 1
ATOM 938 C CA . ARG A 1 120 ? -5.654 -5.857 -38.385 1.00 55.28 120 ARG A CA 1
ATOM 939 C C . ARG A 1 120 ? -4.807 -6.691 -39.350 1.00 55.28 120 ARG A C 1
ATOM 941 O O . ARG A 1 120 ? -5.130 -6.756 -40.540 1.00 55.28 120 ARG A O 1
ATOM 948 N N . ARG A 1 121 ? -3.751 -7.360 -38.871 1.00 56.31 121 ARG A N 1
ATOM 949 C CA . ARG A 1 121 ? -2.943 -8.281 -39.694 1.00 56.31 121 ARG A CA 1
ATOM 950 C C . ARG A 1 121 ? -3.742 -9.515 -40.122 1.00 56.31 121 ARG A C 1
ATOM 952 O O . ARG A 1 121 ? -3.614 -9.946 -41.270 1.00 56.31 121 ARG A O 1
ATOM 959 N N . ARG A 1 122 ? -4.610 -10.042 -39.254 1.00 56.81 122 ARG A N 1
ATOM 960 C CA . ARG A 1 122 ? -5.477 -11.193 -39.553 1.00 56.81 122 ARG A CA 1
ATOM 961 C C . ARG A 1 122 ? -6.518 -10.870 -40.631 1.00 56.81 122 ARG A C 1
ATOM 963 O O . ARG A 1 122 ? -6.735 -11.682 -41.529 1.00 56.81 122 ARG A O 1
ATOM 970 N N . ARG A 1 123 ? -7.085 -9.656 -40.622 1.00 57.88 123 ARG A N 1
ATOM 971 C CA . ARG A 1 123 ? -7.992 -9.174 -41.685 1.00 57.88 123 ARG A CA 1
ATOM 972 C C . ARG A 1 123 ? -7.307 -9.010 -43.046 1.00 57.88 123 ARG A C 1
ATOM 974 O O . ARG A 1 123 ? -7.865 -9.446 -44.047 1.00 57.88 123 ARG A O 1
ATOM 981 N N . ARG A 1 124 ? -6.084 -8.465 -43.102 1.00 56.72 124 ARG A N 1
ATOM 982 C CA . ARG A 1 124 ? -5.342 -8.305 -44.374 1.00 56.72 124 ARG A CA 1
ATOM 983 C C . ARG A 1 124 ? -4.943 -9.636 -45.027 1.00 56.72 124 ARG A C 1
ATOM 985 O O . ARG A 1 124 ? -4.953 -9.722 -46.250 1.00 56.72 124 ARG A O 1
ATOM 992 N N . ARG A 1 125 ? -4.644 -10.680 -44.244 1.00 54.25 125 ARG A N 1
ATOM 993 C CA . ARG A 1 125 ? -4.337 -12.025 -44.775 1.00 54.25 125 ARG A CA 1
ATOM 994 C C . ARG A 1 125 ? -5.545 -12.727 -45.412 1.00 54.25 125 ARG A C 1
ATOM 996 O O . ARG A 1 125 ? -5.359 -13.431 -46.398 1.00 54.25 125 ARG A O 1
ATOM 1003 N N . SER A 1 126 ? -6.762 -12.506 -44.906 1.00 52.09 126 SER A N 1
ATOM 1004 C CA . SER A 1 126 ? -7.980 -13.095 -45.495 1.00 52.09 126 SER A CA 1
ATOM 1005 C C . SER A 1 126 ? -8.356 -12.475 -46.843 1.00 52.09 126 SER A C 1
ATOM 1007 O O . SER A 1 126 ? -8.831 -13.183 -47.722 1.00 52.09 126 SER A O 1
ATOM 1009 N N . THR A 1 127 ? -8.110 -11.178 -47.048 1.00 57.12 127 THR A N 1
ATOM 1010 C CA . THR A 1 127 ? -8.414 -10.514 -48.328 1.00 57.12 127 THR A CA 1
ATOM 1011 C C . THR A 1 127 ? -7.492 -10.972 -49.459 1.00 57.12 127 THR A C 1
ATOM 1013 O O . THR A 1 127 ? -7.966 -11.183 -50.566 1.00 57.12 127 THR A O 1
ATOM 1016 N N . VAL A 1 128 ? -6.198 -11.184 -49.197 1.00 58.62 128 VAL A N 1
ATOM 1017 C CA . VAL A 1 128 ? -5.235 -11.595 -50.240 1.00 58.62 128 VAL A CA 1
ATOM 1018 C C . VAL A 1 128 ? -5.467 -13.040 -50.710 1.00 58.62 128 VAL A C 1
ATOM 1020 O O . VAL A 1 128 ? -5.334 -13.322 -51.897 1.00 58.62 128 VAL A O 1
ATOM 1023 N N . MET A 1 129 ? -5.881 -13.944 -49.814 1.00 58.56 129 MET A N 1
ATOM 1024 C CA . MET A 1 129 ? -6.236 -15.328 -50.174 1.00 58.56 129 MET A CA 1
ATOM 1025 C C . MET A 1 129 ? -7.512 -15.411 -51.023 1.00 58.56 129 MET A C 1
ATOM 1027 O O . MET A 1 129 ? -7.582 -16.225 -51.939 1.00 58.56 129 MET A O 1
ATOM 1031 N N . LEU A 1 130 ? -8.513 -14.562 -50.751 1.00 57.69 130 LEU A N 1
ATOM 1032 C CA . LEU A 1 130 ? -9.775 -14.580 -51.497 1.00 57.69 130 LEU A CA 1
ATOM 1033 C C . LEU A 1 130 ? -9.620 -14.055 -52.935 1.00 57.69 130 LEU A C 1
ATOM 1035 O O . LEU A 1 130 ? -10.347 -14.490 -53.822 1.00 57.69 130 LEU A O 1
ATOM 1039 N N . THR A 1 131 ? -8.679 -13.134 -53.170 1.00 59.47 131 THR A N 1
ATOM 1040 C CA . THR A 1 131 ? -8.409 -12.591 -54.510 1.00 59.47 131 THR A CA 1
ATOM 1041 C C . THR A 1 131 ? -7.629 -13.580 -55.380 1.00 59.47 131 THR A C 1
ATOM 1043 O O . THR A 1 131 ? -7.974 -13.751 -56.543 1.00 59.47 131 THR A O 1
ATOM 1046 N N . LEU A 1 132 ? -6.647 -14.297 -54.817 1.00 58.78 132 LEU A N 1
ATOM 1047 C CA . LEU A 1 132 ? -5.865 -15.301 -55.559 1.00 58.78 132 LEU A CA 1
ATOM 1048 C C . LEU A 1 132 ? -6.708 -16.503 -56.008 1.00 58.78 132 LEU A C 1
ATOM 1050 O O . LEU A 1 132 ? -6.493 -17.033 -57.090 1.00 58.78 132 LEU A O 1
ATOM 1054 N N . ASN A 1 133 ? -7.713 -16.899 -55.222 1.00 54.16 133 ASN A N 1
ATOM 1055 C CA . ASN A 1 133 ? -8.608 -17.999 -55.591 1.00 54.16 133 ASN A CA 1
ATOM 1056 C C . ASN A 1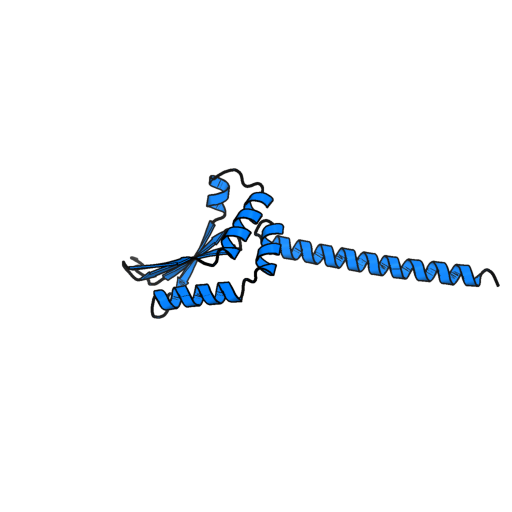 133 ? -9.623 -17.633 -56.689 1.00 54.16 133 ASN A C 1
ATOM 1058 O O . ASN A 1 133 ? -10.317 -18.516 -57.176 1.00 54.16 133 ASN A O 1
ATOM 1062 N N . LYS A 1 134 ? -9.734 -16.347 -57.050 1.00 55.97 134 LYS A N 1
ATOM 1063 C CA . LYS A 1 134 ? -10.663 -15.844 -58.071 1.00 55.97 134 LYS A CA 1
ATOM 1064 C C . LYS A 1 134 ? -9.997 -15.625 -59.437 1.00 55.97 134 LYS A C 1
ATOM 1066 O O . LYS A 1 134 ? -10.704 -15.460 -60.418 1.00 55.97 134 LYS A O 1
ATOM 1071 N N . GLU A 1 135 ? -8.663 -15.621 -59.501 1.00 53.69 135 GLU A N 1
ATOM 1072 C CA . GLU A 1 135 ? -7.895 -15.543 -60.759 1.00 53.69 135 GLU A CA 1
ATOM 1073 C C . GLU A 1 135 ? -7.521 -16.924 -61.330 1.00 53.69 135 GLU A C 1
ATOM 1075 O O . GLU A 1 135 ? -6.922 -16.997 -62.399 1.00 53.69 135 GLU A O 1
ATOM 1080 N N . MET A 1 136 ? -7.860 -18.018 -60.637 1.00 52.34 136 MET A N 1
ATOM 1081 C CA . MET A 1 136 ? -7.613 -19.392 -61.104 1.00 52.34 136 MET A CA 1
ATOM 1082 C C . MET A 1 136 ? -8.858 -20.094 -61.681 1.00 52.34 136 MET A C 1
ATOM 1084 O O . MET A 1 136 ? -8.855 -21.321 -61.777 1.00 52.34 136 MET A O 1
ATOM 1088 N N . GLU A 1 137 ? -9.908 -19.350 -62.039 1.00 44.88 137 GLU A N 1
ATOM 1089 C CA . GLU A 1 137 ? -11.124 -19.876 -62.687 1.00 44.88 137 GLU A CA 1
ATOM 1090 C C . GLU A 1 137 ? -11.345 -19.233 -64.061 1.00 44.88 137 GLU A C 1
ATOM 1092 O O . GLU A 1 137 ? -11.135 -18.001 -64.175 1.00 44.88 137 GLU A O 1
#

Sequence (137 aa):
MARGGNSVIVIKWRDIPAQVNAQMGRERYQVVLSAKFQRAIDRAKRKANIYTAEEDVAQWSRETLPLEGDMALAAQSVADKLEEEWTRQRLGVLAYAGGFEKDVEQLTVAAKDLAALEERRRRRRSTVMLTLNKEME

pLDDT: mean 77.95, std 13.9, range [38.41, 93.44]

Foldseek 3Di:
DPCLAFKKKFKAQQQQTAWIWTHHNPDIDIGGADCLRVVLLVLLCVQLVPPDPVVRVVRIDIDIDHDDDDRHCSRVVVRVVSNVVDDSVNSNLCSNLSNHVVSSVVVVVVVVVVVVVVVVVVVVVVVVVVVVVVVVD

Radius of gyration: 23.96 Å; chains: 1; bounding box: 35×46×86 Å